Protein AF-A0A6M5IWK3-F1 (afdb_monomer_lite)

Sequence (96 aa):
MSEEETVKKVATKVRDITGWHGDAQLFKLEPPLEKSGPFVVVSAVDLPVYIPDYRTSETMIFPCDEAGEHVDFGEVAFVPYKSHVDALADLGYEVA

Foldseek 3Di:
DDPPPPQAKAWEWPAWDPPDAAGKTKIFIVVCDPPLGGIKIKHFHFDPDPDPPDTQGKIWIARDDPVNHGPDPDTPFIDGHGDSQVRVVVVVHHYD

Structure (mmCIF, N/CA/C/O backbone):
data_AF-A0A6M5IWK3-F1
#
_entry.id   AF-A0A6M5IWK3-F1
#
loop_
_atom_site.group_PDB
_atom_site.id
_atom_site.type_symbol
_atom_site.label_atom_id
_atom_site.label_alt_id
_atom_site.label_comp_id
_atom_site.label_asym_id
_atom_site.label_entity_id
_atom_site.label_seq_id
_atom_site.pdbx_PDB_ins_code
_atom_site.Cartn_x
_atom_site.Cartn_y
_atom_site.Cartn_z
_atom_site.occupancy
_atom_site.B_iso_o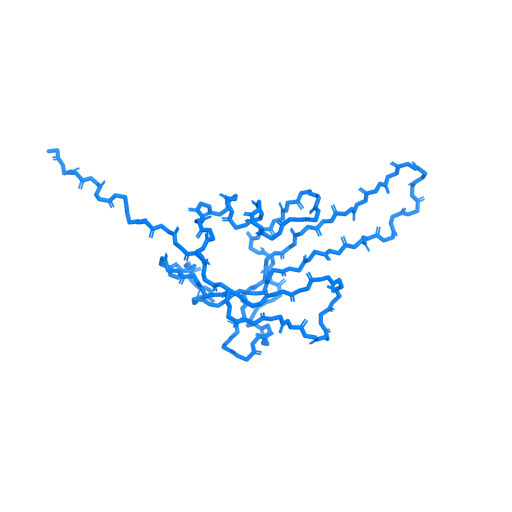r_equiv
_atom_site.auth_seq_id
_atom_site.auth_comp_id
_a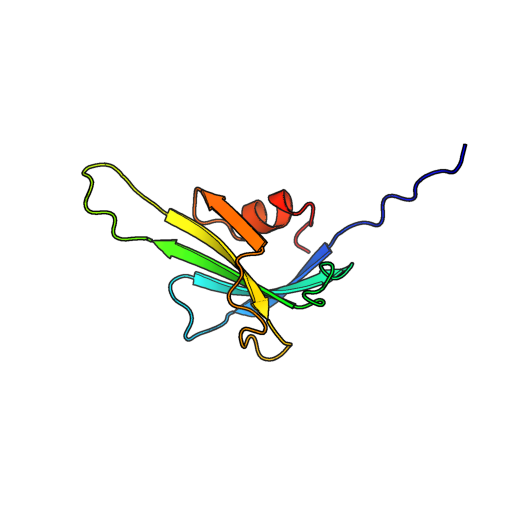tom_site.auth_asym_id
_atom_site.auth_atom_id
_atom_site.pdbx_PDB_model_num
ATOM 1 N N . MET A 1 1 ? 2.016 8.415 35.320 1.00 41.25 1 MET A N 1
ATOM 2 C CA . MET A 1 1 ? 2.713 7.979 34.098 1.00 41.25 1 MET A CA 1
ATOM 3 C C . MET A 1 1 ? 1.748 7.044 33.415 1.00 41.25 1 MET A C 1
ATOM 5 O O . MET A 1 1 ? 1.561 5.944 33.912 1.00 41.25 1 MET A O 1
ATOM 9 N N . SER A 1 2 ? 0.997 7.553 32.445 1.00 45.22 2 SER A N 1
ATOM 10 C CA . SER A 1 2 ? 0.015 6.752 31.720 1.00 45.22 2 SER A CA 1
ATOM 11 C C . SER A 1 2 ? 0.786 5.906 30.716 1.00 45.22 2 SER A C 1
ATOM 13 O O . SER A 1 2 ? 1.576 6.461 29.957 1.00 45.22 2 SER A O 1
ATOM 15 N N . GLU A 1 3 ? 0.631 4.588 30.777 1.00 51.69 3 GLU A N 1
ATOM 16 C CA . GLU A 1 3 ? 1.115 3.686 29.736 1.00 51.69 3 GLU A CA 1
ATOM 17 C C . GLU A 1 3 ? 0.394 4.078 28.441 1.00 51.69 3 GLU A C 1
ATOM 19 O O . GLU A 1 3 ? -0.823 3.940 28.334 1.00 51.69 3 GLU A O 1
ATOM 24 N N . GLU A 1 4 ? 1.119 4.664 27.489 1.00 55.22 4 GLU A N 1
ATOM 25 C CA . GLU A 1 4 ? 0.648 4.743 26.111 1.00 55.22 4 GLU A CA 1
ATOM 26 C C . GLU A 1 4 ? 0.578 3.300 25.609 1.00 55.22 4 GLU A C 1
ATOM 28 O O . GLU A 1 4 ? 1.595 2.713 25.241 1.00 55.22 4 GLU A O 1
ATOM 33 N N . GLU A 1 5 ? -0.611 2.694 25.660 1.00 57.75 5 GLU A N 1
ATOM 34 C CA . GLU A 1 5 ? -0.906 1.507 24.865 1.00 57.75 5 GLU A CA 1
ATOM 35 C C . GLU A 1 5 ? -0.605 1.871 23.410 1.00 57.75 5 GLU A C 1
ATOM 37 O O . GLU A 1 5 ? -1.351 2.609 22.761 1.00 57.75 5 GLU A O 1
ATOM 42 N N . THR A 1 6 ? 0.528 1.397 22.897 1.00 63.38 6 THR A N 1
ATOM 43 C CA . THR A 1 6 ? 0.846 1.467 21.479 1.00 63.38 6 THR A CA 1
ATOM 44 C C . THR A 1 6 ? -0.168 0.601 20.752 1.00 63.38 6 THR A C 1
ATOM 46 O O . THR A 1 6 ? -0.029 -0.617 20.659 1.00 63.38 6 THR A O 1
ATOM 49 N N . VAL A 1 7 ? -1.238 1.235 20.269 1.00 74.31 7 VAL A N 1
ATOM 50 C CA . VAL A 1 7 ? -2.240 0.579 19.432 1.00 74.31 7 VAL A CA 1
ATOM 51 C C . VAL A 1 7 ? -1.505 -0.042 18.253 1.00 74.31 7 VAL A C 1
ATOM 53 O O . VAL A 1 7 ? -0.905 0.665 17.439 1.00 74.31 7 VAL A O 1
ATOM 56 N N . LYS A 1 8 ? -1.517 -1.375 18.190 1.00 87.31 8 LYS A N 1
ATOM 57 C CA . LYS A 1 8 ? -0.872 -2.112 17.110 1.00 87.31 8 LYS A CA 1
ATOM 58 C C . LYS A 1 8 ? -1.516 -1.699 15.789 1.00 87.31 8 LYS A C 1
ATOM 60 O O . LYS A 1 8 ? -2.723 -1.852 15.622 1.00 87.31 8 LYS A O 1
ATOM 65 N N . LYS A 1 9 ? -0.701 -1.196 14.863 1.00 93.69 9 LYS A N 1
ATOM 66 C CA . LYS A 1 9 ? -1.135 -0.843 13.515 1.00 93.69 9 LYS A CA 1
ATOM 67 C C . LYS A 1 9 ? -0.993 -2.054 12.596 1.00 93.69 9 LYS A C 1
ATOM 69 O O . LYS A 1 9 ? 0.102 -2.589 12.439 1.00 93.69 9 LYS A O 1
ATOM 74 N N . VAL A 1 10 ? -2.092 -2.487 11.994 1.00 95.12 10 VAL A N 1
ATOM 75 C CA . VAL A 1 10 ? -2.169 -3.658 11.118 1.00 95.12 10 VAL A CA 1
ATOM 76 C C . VAL A 1 10 ? -2.744 -3.259 9.765 1.00 95.12 10 VAL A C 1
ATOM 78 O O . VAL A 1 10 ? -3.752 -2.559 9.690 1.00 95.12 10 VAL A O 1
ATOM 81 N N . ALA A 1 11 ? -2.105 -3.716 8.693 1.00 95.94 11 ALA A N 1
ATOM 82 C CA . ALA A 1 11 ? -2.602 -3.619 7.332 1.00 95.94 11 ALA A CA 1
ATOM 83 C C . ALA A 1 11 ? -2.976 -5.020 6.838 1.00 95.94 11 ALA A C 1
ATOM 85 O O . ALA A 1 11 ? -2.135 -5.907 6.736 1.00 95.94 11 ALA A O 1
ATOM 86 N N . THR A 1 12 ? -4.249 -5.229 6.523 1.00 96.25 12 THR A N 1
ATOM 87 C CA . THR A 1 12 ? -4.744 -6.511 6.008 1.00 96.25 12 THR A CA 1
ATOM 88 C C . THR A 1 12 ? -4.977 -6.397 4.513 1.00 96.25 12 THR A C 1
ATOM 90 O O . THR A 1 12 ? -5.729 -5.522 4.073 1.00 96.25 12 THR A O 1
ATOM 93 N N . LYS A 1 13 ? -4.365 -7.282 3.722 1.00 96.12 13 LYS A N 1
ATOM 94 C CA . LYS A 1 13 ? -4.636 -7.349 2.284 1.00 96.12 13 LYS A CA 1
ATOM 95 C C . LYS A 1 13 ? -6.087 -7.775 2.057 1.00 96.12 13 LYS A C 1
ATOM 97 O O . LYS A 1 13 ? -6.508 -8.833 2.514 1.00 96.12 13 LYS A O 1
ATOM 102 N N . VAL A 1 14 ? -6.841 -6.963 1.323 1.00 95.75 14 VAL A N 1
ATOM 103 C CA . VAL A 1 14 ? -8.233 -7.252 0.953 1.00 95.75 14 VAL A CA 1
ATOM 104 C C . VAL A 1 14 ? -8.271 -8.023 -0.364 1.00 95.75 14 VAL A C 1
ATOM 106 O O . VAL A 1 14 ? -8.874 -9.091 -0.440 1.00 95.75 14 VAL A O 1
ATOM 109 N N . ARG A 1 15 ? -7.636 -7.481 -1.411 1.00 94.75 15 ARG A N 1
ATOM 110 C CA . ARG A 1 15 ? -7.549 -8.090 -2.749 1.00 94.75 15 ARG A CA 1
ATOM 111 C C . ARG A 1 15 ? -6.475 -7.418 -3.600 1.00 94.75 15 ARG A C 1
ATOM 113 O O . ARG A 1 15 ? -6.072 -6.293 -3.318 1.00 94.75 15 ARG A O 1
ATOM 120 N N . ASP A 1 16 ? -6.061 -8.090 -4.666 1.00 94.19 16 ASP A N 1
ATOM 121 C CA . ASP A 1 16 ? -5.356 -7.437 -5.773 1.00 94.19 16 ASP A CA 1
ATOM 122 C C . ASP A 1 16 ? -6.328 -6.517 -6.529 1.00 94.19 16 ASP A C 1
ATOM 124 O O . ASP A 1 16 ? -7.523 -6.822 -6.624 1.00 94.19 16 ASP A O 1
ATOM 128 N N . ILE A 1 17 ? -5.839 -5.390 -7.053 1.00 89.81 17 ILE A N 1
ATOM 129 C CA . ILE A 1 17 ? -6.653 -4.440 -7.819 1.00 89.81 17 ILE A CA 1
ATOM 130 C C . ILE A 1 17 ? -6.116 -4.293 -9.241 1.00 89.81 17 ILE A C 1
ATOM 132 O O . ILE A 1 17 ? -4.916 -4.202 -9.481 1.00 89.81 17 ILE A O 1
ATOM 136 N N . THR A 1 18 ? -7.029 -4.270 -10.207 1.00 84.81 18 THR A N 1
ATOM 137 C CA . THR A 1 18 ? -6.716 -4.063 -11.625 1.00 84.81 18 THR A CA 1
ATOM 138 C C . THR A 1 18 ? -7.119 -2.658 -12.054 1.00 84.81 18 THR A C 1
ATOM 140 O O . THR A 1 18 ? -8.078 -2.113 -11.519 1.00 84.81 18 THR A O 1
ATOM 143 N N . GLY A 1 19 ? -6.442 -2.089 -13.055 1.00 82.31 19 GLY A N 1
ATOM 144 C CA . GLY A 1 19 ? -6.749 -0.748 -13.582 1.00 82.31 19 GLY A CA 1
ATOM 145 C C . GLY A 1 19 ? -5.889 0.372 -12.991 1.00 82.31 19 GLY A C 1
ATOM 146 O O . GLY A 1 19 ? -5.832 1.456 -13.562 1.00 82.31 19 GLY A O 1
ATOM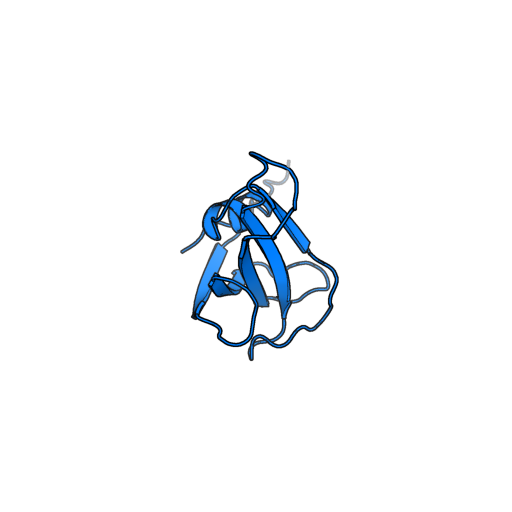 147 N N . TRP A 1 20 ? -5.153 0.085 -11.917 1.00 81.75 20 TRP A N 1
ATOM 148 C CA . TRP A 1 20 ? -4.043 0.908 -11.448 1.00 81.75 20 TRP A CA 1
ATOM 149 C C . TRP A 1 20 ? -2.768 0.572 -12.226 1.00 81.75 20 TRP A C 1
ATOM 151 O O . TRP A 1 20 ? -2.594 -0.550 -12.708 1.00 81.75 20 TRP A O 1
ATOM 161 N N . HIS A 1 21 ? -1.870 1.546 -12.366 1.00 81.31 21 HIS A N 1
ATOM 162 C CA . HIS A 1 21 ? -0.549 1.284 -12.929 1.00 81.31 21 HIS A CA 1
ATOM 163 C C . HIS A 1 21 ? 0.260 0.380 -11.988 1.00 81.31 21 HIS A C 1
ATOM 165 O O . HIS A 1 21 ? 0.195 0.523 -10.769 1.00 81.31 21 HIS A O 1
ATOM 171 N N . GLY A 1 22 ? 1.060 -0.520 -12.563 1.00 85.00 22 GLY A N 1
ATOM 172 C CA . GLY A 1 22 ? 1.943 -1.402 -11.798 1.00 85.00 22 GLY A CA 1
ATOM 173 C C . GLY A 1 22 ? 1.233 -2.570 -11.111 1.00 85.00 22 GLY A C 1
ATOM 174 O O . GLY A 1 22 ? 0.162 -3.000 -11.533 1.00 85.00 22 GLY A O 1
ATOM 175 N N . ASP A 1 23 ? 1.882 -3.108 -10.080 1.00 89.69 23 ASP A N 1
ATOM 176 C CA . ASP A 1 23 ? 1.333 -4.131 -9.189 1.00 89.69 23 ASP A CA 1
ATOM 177 C C . ASP A 1 23 ? 0.633 -3.440 -8.018 1.00 89.69 23 ASP A C 1
ATOM 179 O O . ASP A 1 23 ? 1.286 -2.811 -7.179 1.00 89.69 23 ASP A O 1
ATOM 183 N N . ALA A 1 24 ? -0.695 -3.503 -7.994 1.00 92.81 24 ALA A N 1
ATOM 184 C CA . ALA A 1 24 ? -1.513 -2.762 -7.051 1.00 92.81 24 ALA A CA 1
ATOM 185 C C . ALA A 1 24 ? -2.377 -3.690 -6.194 1.00 92.81 24 ALA A C 1
ATOM 187 O O . ALA A 1 24 ? -2.992 -4.646 -6.673 1.00 92.81 24 ALA A O 1
ATOM 188 N N . GLN A 1 25 ? -2.464 -3.361 -4.909 1.00 95.19 25 GLN A N 1
ATOM 189 C CA . GLN A 1 25 ? -3.197 -4.131 -3.913 1.00 95.19 25 GLN A CA 1
ATOM 190 C C . GLN A 1 25 ? -4.009 -3.207 -3.009 1.00 95.19 25 GLN A C 1
ATOM 192 O O . GLN A 1 25 ? -3.546 -2.138 -2.617 1.00 95.19 25 GLN A O 1
ATOM 197 N N . LEU A 1 26 ? -5.221 -3.638 -2.667 1.00 94.81 26 LEU A N 1
ATOM 198 C CA . LEU A 1 26 ? -6.090 -2.965 -1.709 1.00 94.81 26 LEU A CA 1
ATOM 199 C C . LEU A 1 26 ? -5.814 -3.502 -0.305 1.00 94.81 26 LEU A C 1
ATOM 201 O O . LEU A 1 26 ? -5.913 -4.710 -0.069 1.00 94.81 26 LEU A O 1
ATOM 205 N N . PHE A 1 27 ? -5.544 -2.600 0.631 1.00 95.56 27 PHE A N 1
ATOM 206 C CA . PHE A 1 27 ? -5.351 -2.902 2.042 1.00 95.56 27 PHE A CA 1
ATOM 207 C C . PHE A 1 27 ? -6.382 -2.184 2.906 1.00 95.56 27 PHE A C 1
ATOM 209 O O . PHE A 1 27 ? -6.785 -1.056 2.623 1.00 95.56 27 PHE A O 1
ATOM 216 N N . LYS A 1 28 ? -6.769 -2.845 3.998 1.00 96.06 28 LYS A N 1
ATOM 217 C CA . LYS A 1 28 ? -7.512 -2.247 5.102 1.00 96.06 28 LYS A CA 1
ATOM 218 C C . LYS A 1 28 ? -6.560 -1.999 6.271 1.00 96.06 28 LYS A C 1
ATOM 220 O O . LYS A 1 28 ? -5.884 -2.922 6.718 1.00 96.06 28 LYS A O 1
ATOM 225 N N . LEU A 1 29 ? -6.530 -0.769 6.757 1.00 94.25 29 LEU A N 1
ATOM 226 C CA . LEU A 1 29 ? -5.704 -0.274 7.845 1.00 94.25 29 LEU A CA 1
ATOM 227 C C . LEU A 1 29 ? -6.502 -0.222 9.146 1.00 94.25 29 LEU A C 1
ATOM 229 O O . LEU A 1 29 ? -7.621 0.298 9.197 1.00 94.25 29 LEU A O 1
ATOM 233 N N . GLU A 1 30 ? -5.897 -0.736 10.208 1.00 94.25 30 GLU A N 1
ATOM 234 C CA . GLU A 1 30 ? -6.404 -0.668 11.572 1.00 94.25 30 GLU A CA 1
ATOM 235 C C . GLU A 1 30 ? -5.262 -0.217 12.493 1.00 94.25 30 GLU A C 1
ATOM 237 O O . GLU A 1 30 ? -4.288 -0.951 12.626 1.00 94.25 30 GLU A O 1
ATOM 242 N N . PRO A 1 31 ? -5.318 0.976 13.113 1.00 92.75 31 PRO A N 1
ATOM 243 C CA . PRO A 1 31 ? -6.364 1.987 12.988 1.00 92.75 31 PRO A CA 1
ATOM 244 C C . PRO A 1 31 ? -6.402 2.621 11.579 1.00 92.75 31 PRO A C 1
ATOM 246 O O . PRO A 1 31 ? -5.442 2.495 10.829 1.00 92.75 31 PRO A O 1
ATOM 249 N N . PRO A 1 32 ? -7.494 3.306 11.199 1.00 90.44 32 PRO A N 1
ATOM 250 C CA . PRO A 1 32 ? -7.561 4.049 9.941 1.00 90.44 32 PRO A CA 1
ATOM 251 C C . PRO A 1 32 ? -6.522 5.177 9.873 1.00 90.44 32 PRO A C 1
ATOM 253 O O . PRO A 1 32 ? -6.153 5.750 10.901 1.00 90.44 32 PRO A O 1
ATOM 256 N N . LEU A 1 33 ? -6.124 5.573 8.661 1.00 83.88 33 LEU A N 1
ATOM 257 C CA . LEU A 1 33 ? -5.369 6.812 8.474 1.00 83.88 33 LEU A CA 1
ATOM 258 C C . LEU A 1 33 ? -6.255 8.016 8.804 1.00 83.88 33 LEU A C 1
ATOM 260 O O . LEU A 1 33 ? -7.423 8.083 8.403 1.00 83.88 33 LEU A O 1
ATOM 264 N N . GLU A 1 34 ? -5.690 8.992 9.515 1.00 74.00 34 GLU A N 1
ATOM 265 C CA . GLU A 1 34 ? -6.401 10.230 9.817 1.00 74.00 34 GLU A CA 1
ATOM 266 C C . GLU A 1 34 ? -6.848 10.909 8.515 1.00 74.00 34 GLU A C 1
ATOM 268 O O . GLU A 1 34 ? -6.047 11.116 7.609 1.00 74.00 34 GLU A O 1
ATOM 273 N N . LYS A 1 35 ? -8.139 11.264 8.435 1.00 72.06 35 LYS A N 1
ATOM 274 C CA . LYS A 1 35 ? -8.805 11.938 7.297 1.00 72.06 35 LYS A CA 1
ATOM 275 C C . LYS A 1 35 ? -8.993 11.107 6.018 1.00 72.06 35 LYS A C 1
ATOM 277 O O . LYS A 1 35 ? -9.838 11.486 5.215 1.00 72.06 35 LYS A O 1
ATOM 282 N N . SER A 1 36 ? -8.302 9.978 5.869 1.00 75.31 36 SER A N 1
ATOM 283 C CA . SER A 1 36 ? -8.314 9.148 4.650 1.00 75.31 36 SER A CA 1
ATOM 284 C C . SER A 1 36 ? -9.126 7.855 4.772 1.00 75.31 36 SER A C 1
ATOM 286 O O . SER A 1 36 ? -9.356 7.169 3.781 1.00 75.31 36 SER A O 1
ATOM 288 N N . GLY A 1 37 ? -9.590 7.523 5.979 1.00 85.25 37 GLY A N 1
ATOM 289 C CA . GLY A 1 37 ? -10.362 6.308 6.217 1.00 85.25 37 GLY A CA 1
ATOM 290 C C . GLY A 1 37 ? -9.491 5.045 6.265 1.00 85.25 37 GLY A C 1
ATOM 291 O O . GLY A 1 37 ? -8.262 5.127 6.338 1.00 85.25 37 GLY A O 1
ATOM 292 N N . PRO A 1 38 ? -10.120 3.859 6.333 1.00 93.81 38 PRO A N 1
ATOM 293 C CA . PRO A 1 38 ? -9.403 2.616 6.587 1.00 93.81 38 PRO A CA 1
ATOM 294 C C . PRO A 1 38 ? -8.855 1.953 5.325 1.00 93.81 38 PRO A C 1
ATOM 296 O O . PRO A 1 38 ? -8.157 0.963 5.462 1.00 93.81 38 PRO A O 1
ATOM 299 N N . PHE A 1 39 ? -9.169 2.414 4.115 1.00 94.06 39 PHE A N 1
ATOM 300 C CA . PHE A 1 39 ? -8.776 1.709 2.895 1.00 94.06 39 PHE A CA 1
ATOM 301 C C . PHE A 1 39 ? -7.707 2.474 2.124 1.00 94.06 39 PHE A C 1
ATOM 303 O O . PHE A 1 39 ? -7.814 3.681 1.903 1.00 94.06 39 PHE A O 1
ATOM 310 N N . VAL A 1 40 ? -6.677 1.753 1.686 1.00 92.94 40 VAL A N 1
ATOM 311 C CA . VAL A 1 40 ? -5.621 2.294 0.828 1.00 92.94 40 VAL A CA 1
ATOM 312 C C . VAL A 1 40 ? -5.289 1.344 -0.310 1.00 92.94 40 VAL A C 1
ATOM 314 O O . VAL A 1 40 ? -5.243 0.127 -0.126 1.00 92.94 40 VAL A O 1
ATOM 317 N N . VAL A 1 41 ? -5.001 1.908 -1.479 1.00 93.44 41 VAL A N 1
ATOM 318 C CA . VAL A 1 41 ? -4.333 1.185 -2.558 1.00 93.44 41 VAL A CA 1
ATOM 319 C C . VAL A 1 41 ? -2.838 1.404 -2.411 1.00 93.44 41 VAL A C 1
ATOM 321 O O . VAL A 1 41 ? -2.376 2.539 -2.324 1.00 93.44 41 VAL A O 1
ATOM 324 N N . VAL A 1 42 ? -2.082 0.313 -2.409 1.00 92.19 42 VAL A N 1
ATOM 325 C CA . VAL A 1 42 ? -0.623 0.326 -2.460 1.00 92.19 42 VAL A CA 1
ATOM 326 C C . VAL A 1 42 ? -0.217 -0.138 -3.854 1.00 92.19 42 VAL A C 1
ATOM 328 O O . VAL A 1 42 ? -0.546 -1.254 -4.252 1.00 92.19 42 VAL A O 1
ATOM 331 N N . SER A 1 43 ? 0.446 0.726 -4.620 1.00 91.06 43 SER A N 1
ATOM 332 C CA . SER A 1 43 ? 0.771 0.507 -6.033 1.00 91.06 43 SER A CA 1
ATOM 333 C C . SER A 1 43 ? 2.279 0.577 -6.251 1.00 91.06 43 SER A C 1
ATOM 335 O O . SER A 1 43 ? 2.901 1.609 -6.009 1.00 91.06 43 SER A O 1
ATOM 337 N N . ALA A 1 44 ? 2.859 -0.537 -6.695 1.00 89.50 44 ALA A N 1
ATOM 338 C CA . ALA A 1 44 ? 4.268 -0.679 -7.026 1.00 89.50 44 ALA A CA 1
ATOM 339 C C . ALA A 1 44 ? 4.470 -0.558 -8.543 1.00 89.50 44 ALA A C 1
ATOM 341 O O . ALA A 1 44 ? 4.071 -1.434 -9.316 1.00 89.50 44 ALA A O 1
ATOM 342 N N . VAL A 1 45 ? 5.111 0.519 -8.985 1.00 85.06 45 VAL A N 1
ATOM 343 C CA . VAL A 1 45 ? 5.262 0.895 -10.396 1.00 85.06 45 VAL A CA 1
ATOM 344 C C . VAL A 1 45 ? 6.728 0.911 -10.815 1.00 85.06 45 VAL A C 1
ATOM 346 O O . VAL A 1 45 ? 7.623 1.122 -10.002 1.00 85.06 45 VAL A O 1
ATOM 349 N N . ASP A 1 46 ? 6.981 0.692 -12.106 1.00 82.06 46 ASP A N 1
ATOM 350 C CA . ASP A 1 46 ? 8.220 1.153 -12.735 1.00 82.06 46 ASP A CA 1
ATOM 351 C C . ASP A 1 46 ? 7.924 2.484 -13.417 1.00 82.06 46 ASP A C 1
ATOM 353 O O . ASP A 1 46 ? 7.153 2.524 -14.381 1.00 82.06 46 ASP A O 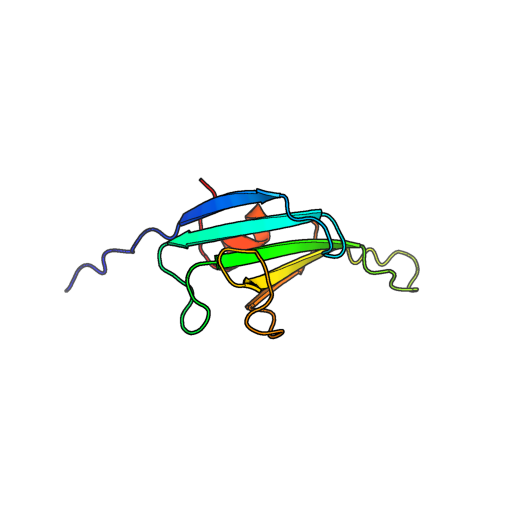1
ATOM 357 N N . LEU A 1 47 ? 8.532 3.570 -12.942 1.00 70.94 47 LEU A N 1
ATOM 358 C CA . LEU A 1 47 ? 8.477 4.831 -13.665 1.00 70.94 47 LEU A CA 1
ATOM 359 C C . LEU A 1 47 ? 9.532 4.842 -14.783 1.00 70.94 47 LEU A C 1
ATOM 361 O O . LEU A 1 47 ? 10.706 4.559 -14.526 1.00 70.94 47 LEU A O 1
ATOM 365 N N . PRO A 1 48 ? 9.152 5.186 -16.028 1.00 63.81 48 PRO A N 1
ATOM 366 C CA . PRO A 1 48 ? 10.088 5.318 -17.132 1.00 63.81 48 PRO A CA 1
ATOM 367 C C . PRO A 1 48 ? 10.841 6.646 -17.004 1.00 63.81 48 PRO A C 1
ATOM 369 O O . PRO A 1 48 ? 10.532 7.625 -17.682 1.00 63.81 48 PRO A O 1
ATOM 372 N N . VAL A 1 49 ? 11.834 6.705 -16.122 1.00 63.84 49 VAL A N 1
ATOM 373 C CA . VAL A 1 49 ? 12.757 7.838 -16.098 1.00 63.84 49 VAL A CA 1
ATOM 374 C C . VAL A 1 49 ? 13.834 7.599 -17.154 1.00 63.84 49 VAL A C 1
ATOM 376 O O . VAL A 1 49 ? 14.590 6.634 -17.093 1.00 63.84 49 VAL A O 1
ATOM 379 N N . TYR A 1 50 ? 13.914 8.493 -18.144 1.00 61.62 50 TYR A N 1
ATOM 380 C CA . TYR A 1 50 ? 14.914 8.462 -19.222 1.00 61.62 50 TYR A CA 1
ATOM 381 C C . TYR A 1 50 ? 16.304 8.927 -18.753 1.00 61.62 50 TYR A C 1
ATOM 383 O O . TYR A 1 50 ? 16.976 9.704 -19.432 1.00 61.62 50 TYR A O 1
ATOM 391 N N . ILE A 1 51 ? 16.739 8.479 -17.578 1.00 65.25 51 ILE A N 1
ATOM 392 C CA . ILE A 1 51 ? 18.098 8.678 -17.081 1.00 65.25 51 ILE A CA 1
ATOM 393 C C . ILE A 1 51 ? 18.760 7.295 -17.085 1.00 65.25 51 ILE A C 1
ATOM 395 O O . ILE A 1 51 ? 18.260 6.389 -16.415 1.00 65.25 51 ILE 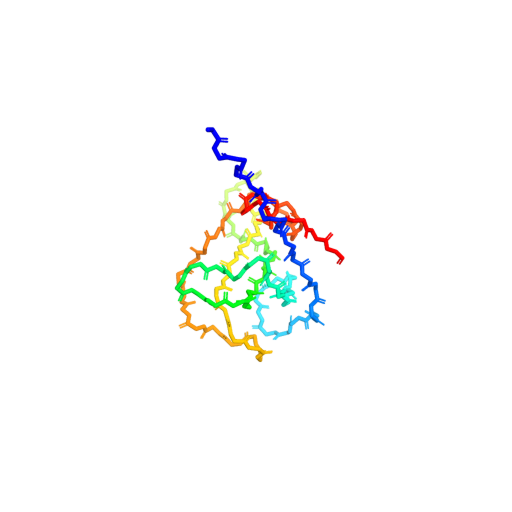A O 1
ATOM 399 N N . PRO A 1 52 ? 19.847 7.091 -17.853 1.00 58.00 52 PRO A N 1
ATOM 400 C CA . PRO A 1 52 ? 20.581 5.829 -17.851 1.00 58.00 52 PRO A CA 1
ATOM 401 C C . PRO A 1 52 ? 20.943 5.410 -16.419 1.00 58.00 52 PRO A C 1
ATOM 403 O O . PRO A 1 52 ? 21.371 6.244 -15.626 1.00 58.00 52 PRO A O 1
ATOM 406 N N . ASP A 1 53 ? 20.726 4.133 -16.096 1.00 57.12 53 ASP A N 1
ATOM 407 C CA . ASP A 1 53 ? 20.953 3.517 -14.775 1.00 57.12 53 ASP A CA 1
ATOM 408 C C . ASP A 1 53 ? 20.037 3.987 -13.627 1.00 57.12 53 ASP A C 1
ATOM 410 O O . ASP A 1 53 ? 20.166 3.512 -12.497 1.00 57.12 53 ASP A O 1
ATOM 414 N N . TYR A 1 54 ? 19.045 4.837 -13.906 1.00 60.06 54 TYR A N 1
ATOM 415 C CA . TYR A 1 54 ? 18.044 5.248 -12.926 1.00 60.06 54 TYR A CA 1
ATOM 416 C C . TYR A 1 54 ? 16.815 4.335 -13.007 1.00 60.06 54 TYR A C 1
ATOM 418 O O . TYR A 1 54 ? 15.945 4.490 -13.862 1.00 60.06 54 TYR A O 1
ATOM 426 N N . ARG A 1 55 ? 16.754 3.332 -12.126 1.00 57.38 55 ARG A N 1
ATOM 427 C CA . ARG A 1 55 ? 15.548 2.514 -11.939 1.00 57.38 55 ARG A CA 1
ATOM 428 C C . ARG A 1 55 ? 14.693 3.124 -10.836 1.00 57.38 55 ARG A C 1
ATOM 430 O O . ARG A 1 55 ? 14.964 2.902 -9.662 1.00 57.38 55 ARG A O 1
ATOM 437 N N . THR A 1 56 ? 13.642 3.841 -11.205 1.00 68.94 56 THR A N 1
ATOM 438 C CA . THR A 1 56 ? 12.600 4.300 -10.272 1.00 68.94 56 THR A CA 1
ATOM 439 C C . THR A 1 56 ? 11.498 3.270 -10.208 1.00 68.94 56 THR A C 1
ATOM 441 O O . THR A 1 56 ? 10.383 3.459 -10.690 1.00 68.94 56 THR A O 1
ATOM 444 N N . SER A 1 57 ? 11.860 2.112 -9.677 1.00 81.56 57 SER A N 1
ATOM 445 C CA . SER A 1 57 ? 10.863 1.251 -9.075 1.00 81.56 57 SER A CA 1
ATOM 446 C C . SER A 1 57 ? 10.398 1.940 -7.796 1.00 81.56 57 SER A C 1
ATOM 448 O O . SER A 1 57 ? 11.229 2.250 -6.944 1.00 81.56 57 SER A O 1
ATOM 450 N N . GLU A 1 58 ? 9.105 2.193 -7.680 1.00 84.25 58 GLU A N 1
ATOM 451 C CA . GLU A 1 58 ? 8.517 2.994 -6.605 1.00 84.25 58 GLU A CA 1
ATOM 452 C C . GLU A 1 58 ? 7.250 2.319 -6.106 1.00 84.25 58 GLU A C 1
ATOM 454 O O . GLU A 1 58 ? 6.549 1.671 -6.884 1.00 84.25 58 GLU A O 1
ATOM 459 N N . THR A 1 59 ? 6.951 2.479 -4.819 1.00 88.38 59 THR A N 1
ATOM 460 C CA . THR A 1 59 ? 5.678 2.050 -4.241 1.00 88.38 59 THR A CA 1
ATOM 461 C C . THR A 1 59 ? 4.992 3.241 -3.590 1.00 88.38 59 THR A C 1
ATOM 463 O O . THR A 1 59 ? 5.557 3.887 -2.708 1.00 88.38 59 THR A O 1
ATOM 466 N N . MET A 1 60 ? 3.771 3.526 -4.032 1.00 88.75 60 MET A N 1
ATOM 467 C CA . MET A 1 60 ? 2.956 4.652 -3.573 1.00 88.75 60 MET A CA 1
ATOM 468 C C . MET A 1 60 ? 1.706 4.154 -2.851 1.00 88.75 60 MET A C 1
ATOM 470 O O . MET A 1 60 ? 1.170 3.096 -3.190 1.00 88.75 60 MET A O 1
ATOM 474 N N . ILE A 1 61 ? 1.228 4.931 -1.877 1.00 90.44 61 ILE A N 1
ATOM 475 C CA . ILE A 1 61 ? 0.006 4.643 -1.115 1.00 90.44 61 ILE A CA 1
ATOM 476 C C . ILE A 1 61 ? -1.021 5.745 -1.353 1.00 90.44 61 ILE A C 1
ATOM 478 O O . ILE A 1 61 ? -0.750 6.913 -1.075 1.00 90.44 61 ILE A O 1
ATOM 482 N N . PHE A 1 62 ? -2.216 5.363 -1.798 1.00 91.19 62 PHE A N 1
ATOM 483 C CA . PHE A 1 62 ? -3.319 6.281 -2.079 1.00 91.19 62 PHE A CA 1
ATOM 484 C C . PHE A 1 62 ? -4.553 5.961 -1.224 1.00 91.19 62 PHE A C 1
ATOM 486 O O . PHE A 1 62 ? -4.936 4.789 -1.135 1.00 91.19 62 PHE A O 1
ATOM 493 N N . PRO A 1 63 ? -5.211 6.971 -0.624 1.00 90.94 63 PRO A N 1
ATOM 494 C CA . PRO A 1 63 ? -6.515 6.818 0.011 1.00 90.94 63 PRO A CA 1
ATOM 495 C C . PRO A 1 63 ? -7.565 6.333 -0.981 1.00 90.94 63 PRO A C 1
ATOM 497 O O . PRO A 1 63 ? -7.719 6.891 -2.071 1.00 90.94 63 PRO A O 1
ATOM 500 N N . CYS A 1 64 ? -8.339 5.333 -0.585 1.00 90.56 64 CYS A N 1
ATOM 501 C CA . CYS A 1 64 ? -9.410 4.807 -1.417 1.00 90.56 64 CYS A CA 1
ATOM 502 C C . CYS A 1 64 ? -10.626 4.405 -0.584 1.00 90.56 64 CYS A C 1
ATOM 504 O O . CYS A 1 64 ? -10.604 4.445 0.647 1.00 90.56 64 CYS A O 1
ATOM 506 N N . ASP A 1 65 ? -11.708 4.049 -1.262 1.00 91.06 65 ASP A N 1
ATOM 507 C CA . ASP A 1 65 ? -12.865 3.418 -0.644 1.00 91.06 65 ASP A CA 1
ATOM 508 C C . ASP A 1 65 ? -12.735 1.879 -0.638 1.00 91.06 65 ASP A C 1
ATOM 510 O O . ASP A 1 65 ? -11.734 1.302 -1.062 1.00 91.06 65 ASP A O 1
ATOM 514 N N . GLU A 1 66 ? -13.762 1.177 -0.156 1.00 91.88 66 GLU A N 1
ATOM 515 C CA . GLU A 1 66 ? -13.795 -0.295 -0.142 1.00 91.88 66 GLU A CA 1
ATOM 516 C C . GLU A 1 66 ? -13.815 -0.916 -1.559 1.00 91.88 66 GLU A C 1
ATOM 518 O O . GLU A 1 66 ? -13.464 -2.090 -1.755 1.00 91.88 66 GLU A O 1
ATOM 523 N N . ALA A 1 67 ? -14.213 -0.146 -2.576 1.00 89.50 67 ALA A N 1
ATOM 524 C CA . ALA A 1 67 ? -14.134 -0.562 -3.971 1.00 89.50 67 ALA A CA 1
ATOM 525 C C . ALA A 1 67 ? -12.699 -0.441 -4.523 1.00 89.50 67 ALA A C 1
ATOM 527 O O . ALA A 1 67 ? -12.344 -1.183 -5.444 1.00 89.50 67 ALA A O 1
ATOM 528 N N . GLY A 1 68 ? -11.845 0.366 -3.887 1.00 85.25 68 GLY A N 1
ATOM 529 C CA . GLY A 1 68 ? -10.500 0.690 -4.353 1.00 85.25 68 GLY A CA 1
ATOM 530 C C . GLY A 1 68 ? -10.478 1.875 -5.322 1.00 85.25 68 GLY A C 1
ATOM 531 O O . GLY A 1 68 ? -9.502 2.051 -6.055 1.00 85.25 68 GLY A O 1
ATOM 532 N N . GLU A 1 69 ? -11.546 2.675 -5.327 1.00 87.31 69 GLU A N 1
ATOM 533 C CA . GLU A 1 69 ? -11.621 3.944 -6.043 1.00 87.31 69 GLU A CA 1
ATOM 534 C C . GLU A 1 69 ? -10.954 5.036 -5.206 1.00 87.31 69 GLU A C 1
ATOM 536 O O . GLU A 1 69 ? -11.098 5.074 -3.982 1.00 87.31 69 GLU A O 1
ATOM 541 N N . HIS A 1 70 ? -10.202 5.925 -5.855 1.00 82.38 70 HIS A N 1
ATOM 542 C CA . HIS A 1 70 ? -9.503 7.006 -5.164 1.00 82.38 70 HIS A CA 1
ATOM 543 C C . HIS A 1 70 ? -10.510 7.935 -4.473 1.00 82.38 70 HIS A C 1
ATOM 545 O O . HIS A 1 70 ? -11.446 8.442 -5.089 1.00 82.38 70 HIS A O 1
ATOM 551 N N . VAL A 1 71 ? -10.297 8.183 -3.182 1.00 80.75 71 VAL A N 1
ATOM 552 C CA . VAL A 1 71 ? -11.070 9.189 -2.429 1.00 80.75 71 VAL A CA 1
ATOM 553 C C . VAL A 1 71 ? -10.363 10.543 -2.499 1.00 80.75 71 VAL A C 1
ATOM 555 O O . VAL A 1 71 ? -11.007 11.590 -2.490 1.00 80.75 71 VAL A O 1
ATOM 558 N N . ASP A 1 72 ? -9.038 10.509 -2.624 1.00 74.56 72 ASP A N 1
ATOM 559 C CA . ASP A 1 72 ? -8.162 11.652 -2.841 1.00 74.56 72 ASP A CA 1
ATOM 560 C C . ASP A 1 72 ? -6.963 11.197 -3.692 1.00 74.56 72 ASP A C 1
ATOM 562 O O . ASP A 1 72 ? -6.535 10.045 -3.612 1.00 74.56 72 ASP A O 1
ATOM 566 N N . PHE A 1 73 ? -6.428 12.098 -4.514 1.00 67.44 73 PHE A N 1
ATOM 567 C CA . PHE A 1 73 ? -5.200 11.870 -5.282 1.00 67.44 73 PHE A CA 1
ATOM 568 C C . PHE A 1 73 ? -3.935 12.266 -4.506 1.00 67.44 73 PHE A C 1
ATOM 570 O O . PHE A 1 73 ? -2.831 12.109 -5.024 1.00 67.44 73 PHE A O 1
ATOM 577 N N . GLY A 1 74 ? -4.073 12.779 -3.279 1.00 73.50 74 GLY A N 1
ATOM 578 C CA . GLY A 1 74 ? -2.950 12.995 -2.372 1.00 73.50 74 GLY A CA 1
ATOM 579 C C . GLY A 1 74 ? -2.292 11.675 -1.961 1.00 73.50 74 GLY A C 1
ATOM 580 O O . GLY A 1 74 ? -2.892 10.871 -1.248 1.00 73.50 74 GLY A O 1
ATOM 581 N N . GLU A 1 75 ? -1.051 11.458 -2.396 1.00 73.69 75 GLU A N 1
ATOM 582 C CA . GLU A 1 75 ? -0.231 10.328 -1.955 1.00 73.69 75 GLU A CA 1
ATOM 583 C C . GLU A 1 75 ? 0.071 10.437 -0.453 1.00 73.69 75 GLU A C 1
ATOM 585 O O . GLU A 1 75 ? 0.476 11.483 0.054 1.00 73.69 75 GLU A O 1
ATOM 590 N N . VAL A 1 76 ? -0.167 9.351 0.282 1.00 77.44 76 VAL A N 1
ATOM 591 C CA . VAL A 1 76 ? 0.043 9.304 1.738 1.00 77.44 76 VAL A CA 1
ATOM 592 C C . VAL A 1 76 ? 1.482 8.934 2.070 1.00 77.44 76 VAL A C 1
ATOM 594 O O . VAL A 1 76 ? 2.034 9.407 3.061 1.00 77.44 76 VAL A O 1
ATOM 597 N N . ALA A 1 77 ? 2.078 8.070 1.254 1.00 78.19 77 ALA A N 1
ATOM 598 C CA . ALA A 1 77 ? 3.450 7.630 1.411 1.00 78.19 77 ALA A CA 1
ATOM 599 C C . ALA A 1 77 ? 4.061 7.287 0.061 1.00 78.19 77 ALA A C 1
ATOM 601 O O . ALA A 1 77 ? 3.370 6.873 -0.877 1.00 78.19 77 ALA A O 1
ATOM 602 N N . PHE A 1 78 ? 5.380 7.413 0.033 1.00 79.69 78 PHE A N 1
ATOM 603 C CA . PHE A 1 78 ? 6.235 7.100 -1.090 1.00 79.69 78 PHE A CA 1
ATOM 604 C C . PHE A 1 78 ? 7.460 6.370 -0.557 1.00 79.69 78 PHE A C 1
ATOM 606 O O . PHE A 1 78 ? 8.195 6.921 0.264 1.00 79.69 78 PHE A O 1
ATOM 613 N N . VAL A 1 79 ? 7.701 5.156 -1.046 1.00 79.62 79 VAL A N 1
ATOM 614 C CA . VAL A 1 79 ? 8.945 4.443 -0.759 1.00 79.62 79 VAL A CA 1
ATOM 615 C C . VAL A 1 79 ? 9.670 4.073 -2.048 1.00 79.62 79 VAL A C 1
ATOM 617 O O . VAL A 1 79 ? 9.034 3.694 -3.042 1.00 79.62 79 VAL A O 1
ATOM 620 N N . PRO A 1 80 ? 11.013 4.155 -2.049 1.00 70.38 80 PRO A N 1
ATOM 621 C CA . PRO A 1 80 ? 11.791 3.575 -3.126 1.00 70.38 80 PRO A CA 1
ATOM 622 C C . PRO A 1 80 ? 11.587 2.053 -3.137 1.00 70.38 80 PRO A C 1
ATOM 624 O O . PRO A 1 80 ? 11.367 1.438 -2.095 1.00 70.38 80 PRO A O 1
ATOM 627 N N . TYR A 1 81 ? 11.744 1.447 -4.313 1.00 76.62 81 TYR A N 1
ATOM 628 C CA . TYR A 1 81 ? 11.619 0.008 -4.575 1.00 76.62 81 TYR A CA 1
ATOM 629 C C . TYR A 1 81 ? 10.171 -0.520 -4.624 1.00 76.62 81 TYR A C 1
ATOM 631 O O . TYR A 1 81 ? 9.216 0.146 -4.232 1.00 76.62 81 TYR A O 1
ATOM 639 N N . LYS A 1 82 ? 10.000 -1.733 -5.174 1.00 78.06 82 LYS A N 1
ATOM 640 C CA . LYS A 1 82 ? 8.702 -2.421 -5.312 1.00 78.06 82 LYS A CA 1
ATOM 641 C C . LYS A 1 82 ? 8.416 -3.298 -4.101 1.00 78.06 82 LYS A C 1
ATOM 643 O O . LYS A 1 82 ? 8.721 -4.490 -4.123 1.00 78.06 82 LYS A O 1
ATOM 648 N N . SER A 1 83 ? 7.853 -2.721 -3.052 1.00 84.94 83 SER A N 1
ATOM 649 C CA . SER A 1 83 ? 7.503 -3.477 -1.856 1.00 84.94 83 SER A CA 1
ATOM 650 C C . SER A 1 83 ? 6.305 -2.853 -1.164 1.00 84.94 83 SER A C 1
ATOM 652 O O . SER A 1 83 ? 6.405 -1.800 -0.536 1.00 84.94 83 SER A O 1
ATOM 654 N N . HIS A 1 84 ? 5.154 -3.526 -1.263 1.00 85.81 84 HIS A N 1
ATOM 655 C CA . HIS A 1 84 ? 3.945 -3.104 -0.554 1.00 85.81 84 HIS A CA 1
ATOM 656 C C . HIS A 1 84 ? 4.131 -3.159 0.964 1.00 85.81 84 HIS A C 1
ATOM 658 O O . HIS A 1 84 ? 3.631 -2.296 1.679 1.00 85.81 84 HIS A O 1
ATOM 664 N N . VAL A 1 85 ? 4.877 -4.157 1.447 1.00 89.44 85 VAL A N 1
ATOM 665 C CA . VAL A 1 85 ? 5.157 -4.349 2.875 1.00 89.44 85 VAL A CA 1
ATOM 666 C C . VAL A 1 85 ? 6.015 -3.211 3.411 1.00 89.44 85 VAL A C 1
ATOM 668 O O . VAL A 1 85 ? 5.664 -2.640 4.438 1.00 89.44 85 VAL A O 1
ATOM 671 N N . ASP A 1 86 ? 7.088 -2.837 2.708 1.00 87.19 86 ASP A N 1
ATOM 672 C CA . ASP A 1 86 ? 7.970 -1.759 3.171 1.00 87.19 86 ASP A CA 1
ATOM 673 C C . ASP A 1 86 ? 7.252 -0.402 3.139 1.00 87.19 86 ASP A C 1
ATOM 675 O O . ASP A 1 86 ? 7.415 0.398 4.056 1.00 87.19 86 ASP A O 1
ATOM 679 N N . ALA A 1 87 ? 6.387 -0.172 2.142 1.00 88.62 87 ALA A N 1
ATOM 680 C CA . ALA A 1 87 ? 5.557 1.031 2.068 1.00 88.62 87 ALA A CA 1
ATOM 681 C C . ALA A 1 87 ? 4.604 1.158 3.270 1.00 88.62 87 ALA A C 1
ATOM 683 O O . ALA A 1 87 ? 4.452 2.233 3.848 1.00 88.62 87 ALA A O 1
ATOM 684 N N . LEU A 1 88 ? 3.964 0.055 3.667 1.00 90.56 88 LEU A N 1
ATOM 685 C CA . LEU A 1 88 ? 3.069 0.020 4.826 1.00 90.56 88 LEU A CA 1
ATOM 686 C C . LEU A 1 88 ? 3.841 0.099 6.152 1.00 90.56 88 LEU A C 1
ATOM 688 O O . LEU A 1 88 ? 3.374 0.747 7.092 1.00 90.56 88 LEU A O 1
ATOM 692 N N . ALA A 1 89 ? 5.036 -0.491 6.212 1.00 90.50 89 ALA A N 1
ATOM 693 C CA . ALA A 1 89 ? 5.924 -0.410 7.365 1.00 90.50 89 ALA A CA 1
ATOM 694 C C . ALA A 1 89 ? 6.438 1.019 7.609 1.00 90.50 89 ALA A C 1
ATOM 696 O O . ALA A 1 89 ? 6.547 1.419 8.767 1.00 90.50 89 ALA A O 1
ATOM 697 N N . ASP A 1 90 ? 6.676 1.812 6.557 1.00 88.31 90 ASP A N 1
ATOM 698 C CA . ASP A 1 90 ? 7.047 3.233 6.673 1.00 88.31 90 ASP A CA 1
ATOM 699 C C . ASP A 1 90 ? 5.928 4.071 7.330 1.00 88.31 90 ASP A C 1
ATOM 701 O O . ASP A 1 90 ? 6.182 4.967 8.134 1.00 88.31 90 ASP A O 1
ATOM 705 N N . LEU A 1 91 ? 4.664 3.686 7.109 1.00 86.88 91 LEU A N 1
ATOM 706 C CA . LEU A 1 91 ? 3.496 4.228 7.822 1.00 86.88 91 LEU A CA 1
ATOM 707 C C . LEU A 1 91 ? 3.300 3.648 9.241 1.00 86.88 91 LEU A C 1
ATOM 709 O O . LEU A 1 91 ? 2.382 4.047 9.976 1.00 86.88 91 LEU A O 1
ATOM 713 N N . GLY A 1 92 ? 4.163 2.714 9.639 1.00 91.06 92 GLY A N 1
ATOM 714 C CA . GLY A 1 92 ? 4.150 2.024 10.923 1.00 91.06 92 GLY A CA 1
ATOM 715 C C . GLY A 1 92 ? 3.170 0.857 11.008 1.00 91.06 92 GLY A C 1
ATOM 716 O O . GLY A 1 92 ? 2.858 0.456 12.125 1.00 91.06 92 GLY A O 1
ATOM 717 N N . TYR A 1 93 ? 2.655 0.342 9.885 1.00 92.38 93 TYR A N 1
ATOM 718 C CA . TYR A 1 93 ? 1.746 -0.808 9.854 1.00 92.38 93 TYR A CA 1
ATOM 719 C C . TYR A 1 93 ? 2.498 -2.119 9.632 1.00 92.38 93 TYR A C 1
ATOM 721 O O . TYR A 1 93 ? 3.381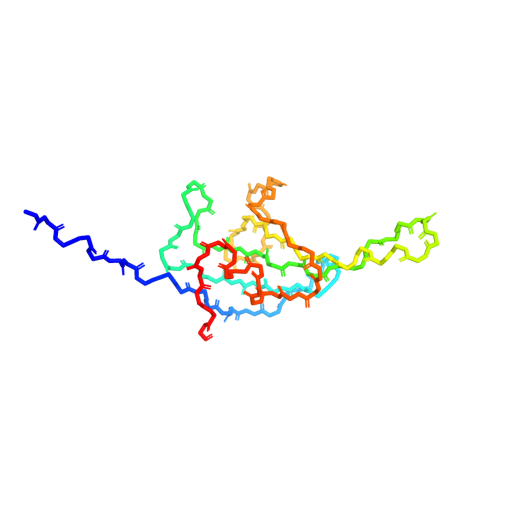 -2.217 8.784 1.00 92.38 93 TYR A O 1
ATOM 729 N N . GLU A 1 94 ? 2.080 -3.162 10.340 1.00 93.69 94 GLU A N 1
ATOM 730 C CA . GLU A 1 94 ? 2.480 -4.537 10.045 1.00 93.69 94 GLU A CA 1
ATOM 731 C C . GLU A 1 94 ? 1.478 -5.178 9.080 1.00 93.69 94 GLU A C 1
ATOM 733 O O . GLU A 1 94 ? 0.268 -5.102 9.303 1.00 93.69 94 GLU A O 1
ATOM 738 N N . VAL A 1 95 ? 1.965 -5.841 8.028 1.00 91.12 95 VAL A N 1
ATOM 739 C CA . VAL A 1 95 ? 1.101 -6.624 7.132 1.00 91.12 95 VAL A CA 1
ATOM 740 C C . VAL A 1 95 ? 0.761 -7.966 7.785 1.00 91.12 95 VAL A C 1
ATOM 742 O O . VAL A 1 95 ? 1.670 -8.681 8.212 1.00 91.12 95 VAL A O 1
ATOM 745 N N . ALA A 1 96 ? -0.533 -8.290 7.871 1.00 83.88 96 ALA A N 1
ATOM 746 C CA . ALA A 1 96 ? -1.060 -9.542 8.431 1.00 83.88 96 ALA A CA 1
ATOM 747 C C . ALA A 1 96 ? -1.455 -10.566 7.357 1.00 83.88 96 ALA A C 1
ATOM 749 O O . ALA A 1 96 ? -1.898 -10.143 6.262 1.00 83.88 96 ALA A O 1
#

pLDDT: mean 82.27, std 12.73, range [41.25, 96.25]

Radius of gyration: 14.42 Å; chains: 1; bounding box: 35×22×53 Å

Secondary structure (DSSP, 8-state):
---------EEEEEEEESSSSSEEEEEEEEEEETTTEEEEEEEEEEE---STT--EEEEEEEEE-TT--BS----SEEEESS-HHHHHHHTTPEE-